Protein AF-A0A822GUA6-F1 (afdb_monomer_lite)

Foldseek 3Di:
DWDDKDADPVDNQWIWTDDPVRDIDIDRND

Organism: NCBI:txid392032

Structure (mmCIF, N/CA/C/O backbone):
data_AF-A0A822GUA6-F1
#
_entry.id   AF-A0A822GUA6-F1
#
loop_
_atom_site.gr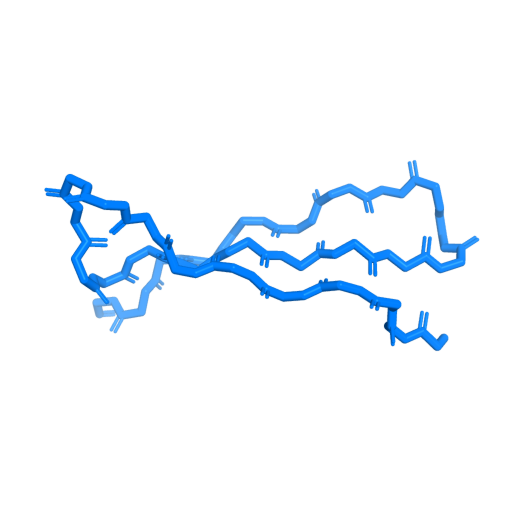oup_PDB
_atom_site.id
_atom_site.type_symbol
_atom_site.label_atom_id
_atom_site.label_alt_id
_atom_site.label_comp_id
_atom_site.label_asym_id
_atom_site.label_entity_id
_atom_site.label_seq_id
_atom_site.pdbx_PDB_ins_code
_atom_site.Cartn_x
_atom_site.Cartn_y
_atom_site.Cartn_z
_atom_site.occupancy
_atom_site.B_iso_or_equiv
_atom_site.auth_seq_id
_atom_site.auth_comp_id
_atom_site.auth_asym_id
_atom_site.auth_atom_id
_atom_site.pdbx_PDB_model_num
ATOM 1 N N . GLU A 1 1 ? 5.216 -3.567 -11.757 1.00 81.00 1 GLU A N 1
ATOM 2 C CA . GLU A 1 1 ? 6.177 -3.272 -10.671 1.00 81.00 1 GLU A CA 1
ATOM 3 C C . GLU A 1 1 ? 5.568 -2.202 -9.771 1.00 81.00 1 GLU A C 1
ATOM 5 O O . GLU A 1 1 ? 4.892 -1.320 -10.302 1.00 81.00 1 GLU A O 1
ATOM 10 N N . ILE A 1 2 ? 5.700 -2.328 -8.446 1.00 84.62 2 ILE A N 1
ATOM 11 C CA . ILE A 1 2 ? 5.171 -1.352 -7.475 1.00 84.62 2 ILE A CA 1
ATOM 12 C C . ILE A 1 2 ? 6.328 -0.472 -7.016 1.00 84.62 2 ILE A C 1
ATOM 14 O O . ILE A 1 2 ? 7.357 -0.990 -6.592 1.00 84.62 2 ILE A O 1
ATO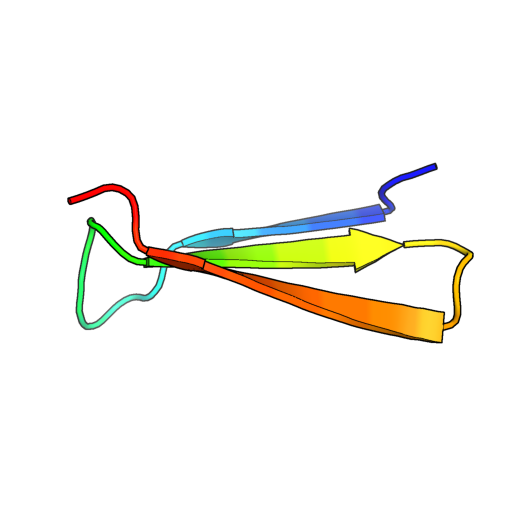M 18 N N . PHE A 1 3 ? 6.150 0.844 -7.106 1.00 91.38 3 PHE A N 1
ATOM 19 C CA . PHE A 1 3 ? 7.193 1.815 -6.769 1.00 91.38 3 PHE A CA 1
ATOM 20 C C . PHE A 1 3 ? 7.045 2.361 -5.357 1.00 91.38 3 PHE A C 1
ATOM 22 O O . PHE A 1 3 ? 8.038 2.6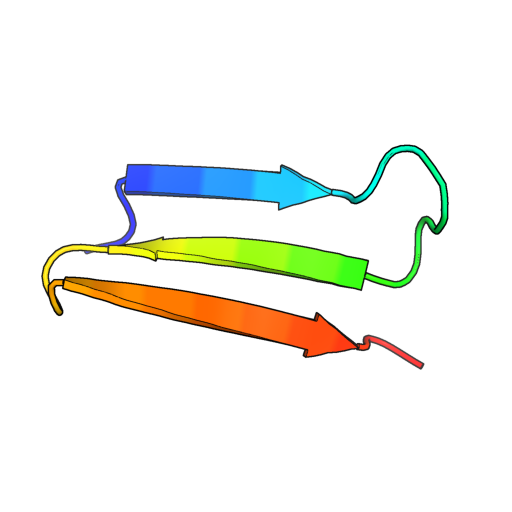68 -4.704 1.00 91.38 3 PHE A O 1
ATOM 29 N N . GLN A 1 4 ? 5.805 2.499 -4.890 1.00 90.94 4 GLN A N 1
ATOM 30 C CA . GLN A 1 4 ? 5.525 3.102 -3.599 1.00 90.94 4 GLN A CA 1
ATOM 31 C C . GLN A 1 4 ? 4.332 2.424 -2.940 1.00 90.94 4 GLN A C 1
ATOM 33 O O . GLN A 1 4 ? 3.330 2.102 -3.582 1.00 90.94 4 GLN A O 1
ATOM 38 N N . VAL A 1 5 ? 4.459 2.234 -1.632 1.00 93.06 5 VAL A N 1
ATOM 39 C CA . VAL A 1 5 ? 3.414 1.715 -0.757 1.00 93.06 5 VAL A CA 1
ATOM 40 C C . VAL A 1 5 ? 3.366 2.600 0.479 1.00 93.06 5 VAL A C 1
ATOM 42 O O . VAL A 1 5 ? 4.412 2.945 1.030 1.00 93.06 5 VAL A O 1
ATOM 45 N N . GLN A 1 6 ? 2.166 2.985 0.907 1.00 94.50 6 GLN A N 1
ATOM 46 C CA . GLN A 1 6 ? 1.983 3.799 2.101 1.00 94.50 6 GLN A CA 1
ATOM 47 C C . GLN A 1 6 ? 0.711 3.409 2.853 1.00 94.50 6 GLN A C 1
ATOM 49 O O . GLN A 1 6 ? -0.363 3.280 2.267 1.00 94.50 6 GLN A O 1
ATOM 54 N N . TRP A 1 7 ? 0.839 3.278 4.169 1.00 93.88 7 TRP A N 1
ATOM 55 C CA . TRP A 1 7 ? -0.288 3.142 5.087 1.00 93.88 7 TRP A CA 1
ATOM 56 C C . TRP A 1 7 ? -0.960 4.490 5.333 1.00 93.88 7 TRP A C 1
ATOM 58 O O . TRP A 1 7 ? -0.289 5.523 5.374 1.00 93.88 7 TRP A O 1
ATOM 68 N N . SER A 1 8 ? -2.277 4.497 5.523 1.00 92.62 8 SER A N 1
ATOM 69 C CA . SER A 1 8 ? -2.988 5.711 5.924 1.00 92.62 8 SER A CA 1
ATOM 70 C C . SER A 1 8 ? -2.632 6.098 7.362 1.00 92.62 8 SER A C 1
ATOM 72 O O . SER A 1 8 ? -2.780 5.305 8.285 1.00 92.62 8 SER A O 1
ATOM 74 N N . HIS A 1 9 ? -2.236 7.357 7.572 1.00 91.88 9 HIS A N 1
ATOM 75 C CA . HIS A 1 9 ? -1.941 7.904 8.905 1.00 91.88 9 HIS A CA 1
ATOM 76 C C . HIS A 1 9 ? -3.179 8.013 9.808 1.00 91.88 9 HIS A C 1
ATOM 78 O O . HIS A 1 9 ? -3.051 8.174 11.016 1.00 91.88 9 HIS A O 1
ATOM 84 N N . HIS A 1 10 ? -4.376 7.976 9.218 1.00 93.06 10 HIS A N 1
ATOM 85 C CA . HIS A 1 10 ? -5.641 8.083 9.943 1.00 93.06 10 HIS A CA 1
ATOM 86 C C . HIS A 1 10 ? -6.270 6.719 10.235 1.00 93.06 10 HIS A C 1
ATOM 88 O O . HIS A 1 10 ? -7.118 6.622 11.118 1.00 93.06 10 HIS A O 1
ATOM 94 N N . ASN A 1 11 ? -5.911 5.685 9.468 1.00 89.44 11 ASN A N 1
ATOM 95 C CA . ASN A 1 11 ? -6.477 4.351 9.616 1.00 89.44 11 ASN A CA 1
ATOM 96 C C . ASN A 1 11 ? -5.459 3.282 9.208 1.00 89.44 11 ASN A C 1
ATOM 98 O O . ASN A 1 11 ? -5.187 3.096 8.023 1.00 89.44 11 ASN A O 1
ATOM 102 N N . GLU A 1 12 ? -4.974 2.533 10.193 1.00 90.56 12 GLU A N 1
ATOM 103 C CA . GLU A 1 12 ? -3.995 1.461 10.009 1.00 90.56 12 GLU A CA 1
ATOM 104 C C . GLU A 1 12 ? -4.519 0.296 9.147 1.00 90.56 12 GLU A C 1
ATOM 106 O O . GLU A 1 12 ? -3.717 -0.495 8.668 1.00 90.56 12 GLU A O 1
ATOM 111 N N . THR A 1 13 ? -5.833 0.192 8.887 1.00 95.06 13 THR A N 1
ATOM 112 C CA . THR A 1 13 ? -6.393 -0.845 7.992 1.00 95.06 13 THR A CA 1
ATOM 113 C C . THR A 1 13 ? -6.332 -0.481 6.513 1.00 95.06 13 THR A C 1
ATOM 115 O O . THR A 1 13 ? -6.610 -1.332 5.671 1.00 95.06 13 THR A O 1
ATOM 118 N N . ILE A 1 14 ? -5.997 0.768 6.176 1.00 94.69 14 ILE A N 1
ATOM 119 C CA . ILE A 1 14 ? -5.994 1.242 4.791 1.00 94.69 14 ILE A CA 1
ATOM 120 C C . ILE A 1 14 ? -4.563 1.337 4.270 1.00 94.69 14 ILE A C 1
ATOM 122 O O . ILE A 1 14 ? -3.723 2.052 4.826 1.00 94.69 14 ILE A O 1
ATOM 126 N N . LEU A 1 15 ? -4.328 0.680 3.136 1.00 95.19 15 LEU A N 1
ATOM 127 C CA . LEU A 1 15 ? -3.059 0.665 2.419 1.00 95.19 15 LEU A CA 1
ATOM 128 C C . LEU A 1 15 ? -3.243 1.228 1.009 1.00 95.19 15 LEU A C 1
ATOM 130 O O . LEU A 1 15 ? -4.174 0.855 0.300 1.00 95.19 15 LEU A O 1
ATOM 134 N N . ALA A 1 16 ? -2.331 2.089 0.570 1.00 95.75 16 ALA A N 1
ATOM 135 C CA 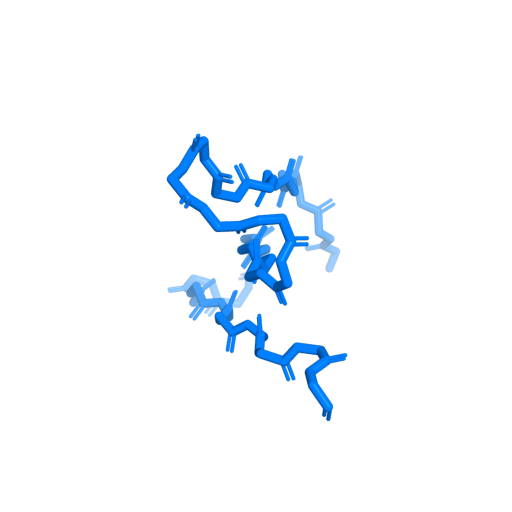. ALA A 1 16 ? -2.269 2.567 -0.805 1.00 95.75 16 ALA A CA 1
ATOM 136 C C . ALA A 1 16 ? -0.990 2.074 -1.488 1.00 95.75 16 ALA A C 1
ATOM 138 O O . ALA A 1 16 ? 0.091 2.104 -0.897 1.00 95.75 16 ALA A O 1
ATOM 139 N N . SER A 1 17 ? -1.102 1.658 -2.748 1.00 94.88 17 SER A N 1
ATOM 140 C CA . SER A 1 17 ? 0.037 1.253 -3.576 1.00 94.88 17 SER A CA 1
ATOM 141 C C . SER A 1 17 ? -0.028 1.879 -4.967 1.00 94.88 17 SER A C 1
ATOM 143 O O . SER A 1 17 ? -1.099 1.908 -5.580 1.00 94.88 17 SER A O 1
ATOM 145 N N . SER A 1 18 ? 1.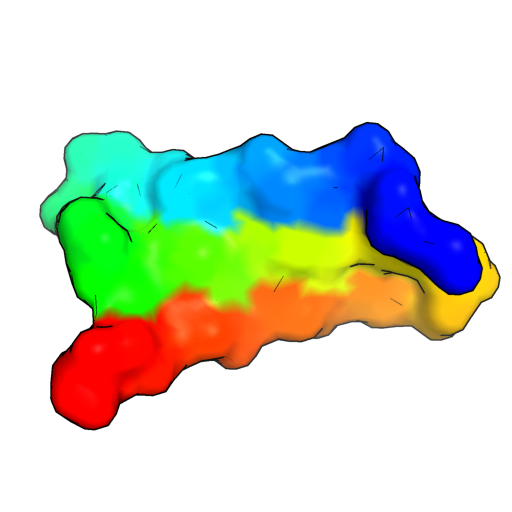116 2.327 -5.486 1.00 94.69 18 SER A N 1
ATOM 146 C CA . SER A 1 18 ? 1.258 2.894 -6.831 1.00 94.69 18 SER A CA 1
ATOM 147 C C . SER A 1 18 ? 2.271 2.112 -7.670 1.00 94.69 18 SER A C 1
ATOM 149 O O . SER A 1 18 ? 3.296 1.637 -7.168 1.00 94.69 18 SER A O 1
ATOM 151 N N . GLY A 1 19 ? 1.990 1.963 -8.965 1.00 92.62 19 GLY A N 1
ATOM 152 C CA . GLY A 1 19 ? 2.818 1.158 -9.859 1.00 92.62 19 GLY A CA 1
ATOM 153 C C . GLY A 1 19 ? 2.874 1.661 -11.297 1.00 92.62 19 GLY A C 1
ATOM 154 O O . GLY A 1 19 ? 2.399 2.740 -11.652 1.00 92.62 19 GLY A O 1
ATOM 155 N N . THR A 1 20 ? 3.482 0.837 -12.148 1.00 91.38 20 THR A N 1
ATOM 156 C CA . THR A 1 20 ? 3.665 1.090 -13.591 1.00 91.38 20 THR A CA 1
ATOM 157 C C . THR A 1 20 ? 2.361 1.200 -14.379 1.00 91.38 20 THR A C 1
ATOM 159 O O . THR A 1 20 ? 2.358 1.681 -15.509 1.00 91.38 20 THR A O 1
ATOM 162 N N . ASP A 1 21 ? 1.250 0.748 -13.804 1.00 90.31 21 ASP A N 1
ATOM 163 C CA . ASP A 1 21 ? -0.077 0.753 -14.418 1.00 90.31 21 ASP A CA 1
ATOM 164 C C . ASP A 1 21 ? -0.740 2.142 -14.429 1.00 90.31 21 ASP A C 1
ATOM 166 O O . ASP A 1 21 ? -1.875 2.273 -14.891 1.00 90.31 21 ASP A O 1
ATOM 170 N N . ARG A 1 22 ? -0.031 3.185 -13.961 1.00 88.06 22 ARG A N 1
ATOM 171 C CA . ARG A 1 22 ? -0.531 4.565 -13.811 1.00 88.06 22 ARG A CA 1
ATOM 172 C C . ARG A 1 22 ? -1.812 4.628 -12.976 1.00 88.06 22 ARG A C 1
ATOM 174 O O . ARG A 1 22 ? -2.609 5.554 -13.129 1.00 88.06 22 ARG A O 1
ATOM 181 N N . ARG A 1 23 ? -2.025 3.635 -12.114 1.00 91.12 23 ARG A N 1
ATOM 182 C CA . ARG A 1 23 ? -3.171 3.553 -11.221 1.00 91.12 23 ARG A CA 1
ATOM 183 C C . ARG A 1 23 ? -2.692 3.549 -9.780 1.00 91.12 23 ARG A C 1
ATOM 185 O O . ARG A 1 23 ? -1.574 3.151 -9.455 1.00 91.12 23 ARG A O 1
ATOM 192 N N . LEU A 1 24 ? -3.575 4.041 -8.926 1.00 92.00 24 LEU A N 1
ATOM 193 C CA . LEU A 1 24 ? -3.451 3.927 -7.486 1.00 92.00 24 LEU A CA 1
ATOM 194 C C . LEU A 1 24 ? -4.448 2.870 -7.039 1.00 92.00 24 LEU A C 1
ATOM 196 O O . LEU A 1 24 ? -5.632 2.964 -7.364 1.00 92.00 24 LEU A O 1
ATOM 200 N N . HIS A 1 25 ? -3.959 1.878 -6.305 1.00 93.12 25 HIS A N 1
ATOM 201 C CA . HIS A 1 25 ? -4.806 0.881 -5.664 1.00 93.12 25 HIS A CA 1
ATOM 202 C C . HIS A 1 25 ? -4.911 1.217 -4.186 1.00 93.12 25 HIS A C 1
ATOM 204 O O . HIS A 1 25 ? -3.893 1.432 -3.525 1.00 93.12 25 HIS A O 1
ATOM 210 N N . VAL A 1 26 ? -6.146 1.286 -3.697 1.00 93.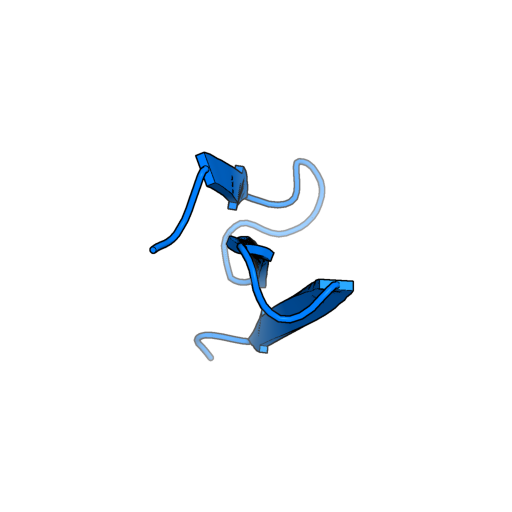50 26 VAL A N 1
ATOM 211 C CA . VAL A 1 26 ? -6.462 1.475 -2.283 1.00 93.50 26 VAL A CA 1
ATOM 212 C C . VAL A 1 26 ? -7.084 0.184 -1.784 1.00 93.50 26 VAL A C 1
ATOM 214 O O . VAL A 1 26 ? -8.063 -0.300 -2.351 1.00 93.50 26 VAL A O 1
ATOM 217 N N . TRP A 1 27 ? -6.494 -0.359 -0.733 1.00 94.31 27 TRP A N 1
ATOM 218 C CA . TRP A 1 27 ? -6.867 -1.621 -0.124 1.00 94.31 27 TRP A CA 1
ATOM 219 C C . TRP A 1 27 ? -7.409 -1.332 1.272 1.00 94.31 27 TRP A C 1
ATOM 221 O O . TRP A 1 27 ? -6.752 -0.642 2.053 1.00 94.31 27 TRP A O 1
ATOM 231 N N . ASP A 1 28 ? -8.594 -1.852 1.580 1.00 93.56 28 ASP A N 1
ATOM 232 C CA . ASP A 1 28 ? -9.107 -1.921 2.949 1.00 93.56 28 ASP A CA 1
ATOM 233 C C . ASP A 1 28 ? -8.901 -3.355 3.443 1.00 93.56 28 ASP A C 1
ATOM 235 O O . ASP A 1 28 ? -9.400 -4.297 2.830 1.00 93.56 28 ASP A O 1
ATOM 239 N N . LEU A 1 29 ? -8.095 -3.518 4.490 1.00 88.81 29 LEU A N 1
ATOM 240 C CA . LEU A 1 29 ? -7.648 -4.814 5.015 1.00 88.81 29 LEU A CA 1
ATOM 241 C C . LEU A 1 29 ? -8.490 -5.299 6.203 1.00 88.81 29 LEU A C 1
ATOM 243 O O . LEU A 1 29 ? -7.998 -6.054 7.042 1.00 88.81 29 LEU A O 1
ATOM 247 N N . ARG A 1 30 ? -9.727 -4.813 6.310 1.00 82.56 30 ARG A N 1
ATOM 248 C CA . ARG A 1 30 ? -10.697 -5.288 7.301 1.00 82.56 30 ARG A CA 1
ATOM 249 C C . ARG A 1 30 ? -11.208 -6.691 7.001 1.00 82.56 30 ARG A C 1
ATOM 251 O O . ARG A 1 30 ? -11.351 -7.034 5.807 1.00 82.56 30 ARG A O 1
#

InterPro domains:
  IPR001680 WD40 repeat [PS50082] (1-30)
  IPR015943 WD40/YVTN repeat-like-containing domain superfamily [G3DSA:2.130.10.10] (1-30)
  IPR019775 WD40 repeat, conserved site [PS00678] (15-29)
  IPR036322 WD40-repeat-containing domain superfamily [SSF50978] (2-29)

Radius of gyration: 9.52 Å; chains: 1; bounding box: 18×13×24 Å

Secondary structure (DSSP, 8-state):
-EEEEEE-SS-TTEEEEEETTS-EEEEE--

pLDDT: mean 91.62, std 3.56, range [81.0, 95.75]

Sequence (30 aa):
EIFQVQWSHHNETILASSGTDRRLHVWDLR